Protein AF-C1DTX6-F1 (afdb_monomer)

Mean predicted aligned error: 5.64 Å

Secondary structure (DSSP, 8-state):
---------HHHHHHHHHHHHHTTS-HHHHHHHHHHHHHHHHHHHHHHHHHHHHHTTSS----HHHHHHHHT---

Sequence (75 aa):
MAKKTINIEKKLATELETLSKILEVSQSKIIEKALDFYLDYIDGMIAERVSKGIKEGKIKVKEADEVFKKLGINV

pLDDT: mean 95.15, std 4.98, range [67.38, 98.5]

Nearest PDB structures (foldseek):
  5zkt-assembly1_A  TM=6.484E-01  e=4.435E+00  Oryza sativa Japonica Group
  7vp2-assembly1_B  TM=6.387E-01  e=7.142E+00  Arabidopsis thaliana

Foldseek 3Di:
DDDDDDDDDPVVVVVLVVCCVVVVHDSVVVVVVVVVVVVVVVVVVVVVVVVVCVVVVVDDDDDPVVVCVVVVHDD

Radius of gyration: 20.84 Å; Cα contacts (8 Å, |Δi|>4): 21; chains: 1; bounding box: 37×28×51 Å

Structure (mmCIF, N/CA/C/O backbone):
data_AF-C1DTX6-F1
#
_entry.id   AF-C1DTX6-F1
#
loop_
_atom_site.group_PDB
_atom_site.id
_atom_site.type_symbol
_atom_site.label_atom_id
_atom_site.label_alt_id
_atom_site.label_comp_id
_atom_site.label_asym_id
_atom_site.label_entity_id
_atom_site.label_seq_id
_atom_site.pdbx_PDB_ins_code
_atom_site.Cartn_x
_atom_site.Cartn_y
_atom_site.Cartn_z
_atom_site.occupancy
_atom_site.B_iso_or_equiv
_atom_site.auth_seq_id
_atom_site.auth_comp_id
_atom_site.auth_asym_id
_atom_site.auth_atom_id
_atom_site.pdbx_PDB_model_num
ATOM 1 N N . MET A 1 1 ? -7.981 -15.207 2.372 1.00 67.38 1 MET A N 1
ATOM 2 C CA . MET A 1 1 ? -7.254 -14.075 2.991 1.00 67.38 1 MET A CA 1
ATOM 3 C C . MET A 1 1 ? -5.974 -14.590 3.626 1.00 67.38 1 MET A C 1
ATOM 5 O O . MET A 1 1 ? -6.015 -15.638 4.259 1.00 67.38 1 MET A O 1
ATOM 9 N N . ALA A 1 2 ? -4.853 -13.892 3.441 1.00 88.69 2 ALA A N 1
ATOM 10 C CA . ALA A 1 2 ? -3.582 -14.235 4.079 1.00 88.69 2 ALA A CA 1
ATOM 11 C C . ALA A 1 2 ? -3.429 -13.452 5.391 1.00 88.69 2 ALA A C 1
ATOM 13 O O . ALA A 1 2 ? -3.648 -12.244 5.415 1.00 88.69 2 ALA A O 1
ATOM 14 N N . LYS A 1 3 ? -3.049 -14.126 6.482 1.00 90.81 3 LYS A N 1
ATOM 15 C CA . LYS A 1 3 ? -2.797 -13.476 7.775 1.00 90.81 3 LYS A CA 1
ATOM 16 C C . LYS A 1 3 ? -1.326 -13.082 7.880 1.00 90.81 3 LYS A C 1
ATOM 18 O O . LYS A 1 3 ? -0.445 -13.885 7.572 1.00 90.81 3 LYS A O 1
ATOM 23 N N . LYS A 1 4 ? -1.064 -11.860 8.339 1.00 90.81 4 LYS A N 1
ATOM 24 C CA . LYS A 1 4 ? 0.281 -11.351 8.624 1.00 90.81 4 LYS A CA 1
ATOM 25 C C . LYS A 1 4 ? 0.292 -10.701 10.002 1.00 90.81 4 LYS A C 1
ATOM 27 O O . LYS A 1 4 ? -0.668 -10.034 10.373 1.00 90.81 4 LYS A O 1
ATOM 32 N N . THR A 1 5 ? 1.377 -10.910 10.739 1.00 94.50 5 THR A N 1
ATOM 33 C CA . THR A 1 5 ? 1.662 -10.204 11.991 1.00 94.50 5 THR A CA 1
ATOM 34 C C . THR A 1 5 ? 2.764 -9.201 11.706 1.00 94.50 5 THR A C 1
ATOM 36 O O . THR A 1 5 ? 3.784 -9.569 11.123 1.00 94.50 5 THR A O 1
ATOM 39 N N . ILE A 1 6 ? 2.555 -7.951 12.101 1.00 91.88 6 ILE A N 1
ATOM 40 C CA . ILE A 1 6 ? 3.533 -6.876 11.954 1.00 91.88 6 ILE A CA 1
ATOM 41 C C . ILE A 1 6 ? 3.717 -6.178 13.294 1.00 91.88 6 ILE A C 1
ATOM 43 O O . ILE A 1 6 ? 2.775 -6.065 14.077 1.00 91.88 6 ILE A O 1
ATOM 47 N N . ASN A 1 7 ? 4.930 -5.695 13.532 1.00 95.94 7 ASN A N 1
ATOM 48 C CA . ASN A 1 7 ? 5.218 -4.799 14.640 1.00 95.94 7 ASN A CA 1
ATOM 49 C C . ASN A 1 7 ? 5.229 -3.374 14.093 1.00 95.94 7 ASN A C 1
ATOM 51 O O . ASN A 1 7 ? 5.913 -3.100 13.108 1.00 95.94 7 ASN A O 1
ATOM 55 N N . ILE A 1 8 ? 4.482 -2.481 14.733 1.00 95.38 8 ILE A N 1
ATOM 56 C CA . ILE A 1 8 ? 4.442 -1.056 14.404 1.00 95.38 8 ILE A CA 1
ATOM 57 C C . ILE A 1 8 ? 4.692 -0.237 15.666 1.00 95.38 8 ILE A C 1
ATOM 59 O O . ILE A 1 8 ? 4.528 -0.726 16.786 1.00 95.38 8 ILE A O 1
ATOM 63 N N . GLU A 1 9 ? 5.100 1.015 15.488 1.00 98.19 9 GLU A N 1
ATOM 64 C CA . GLU A 1 9 ? 5.309 1.927 16.606 1.00 98.19 9 GLU A CA 1
ATOM 65 C C . GLU A 1 9 ? 4.004 2.133 17.393 1.00 98.19 9 GLU A C 1
ATOM 67 O O . GLU A 1 9 ? 2.926 2.280 16.812 1.00 98.19 9 GLU A O 1
ATOM 72 N N . LYS A 1 10 ? 4.101 2.196 18.728 1.00 97.81 10 LYS A N 1
ATOM 73 C CA . LYS A 1 10 ? 2.941 2.363 19.617 1.00 97.81 10 LYS A CA 1
ATOM 74 C C . LYS A 1 10 ? 2.085 3.574 19.242 1.00 97.81 10 LYS A C 1
ATOM 76 O O . LYS A 1 10 ? 0.864 3.479 19.269 1.00 97.81 10 LYS A O 1
ATOM 81 N N . LYS A 1 11 ? 2.714 4.699 18.884 1.00 98.25 11 LYS A N 1
ATOM 82 C CA . LYS A 1 11 ? 1.999 5.916 18.480 1.00 98.25 11 LYS A CA 1
ATOM 83 C C . LYS A 1 11 ? 1.122 5.668 17.249 1.00 98.25 11 LYS A C 1
ATOM 85 O O . LYS A 1 11 ? -0.058 6.004 17.275 1.00 98.25 11 LYS A O 1
ATOM 90 N N . LEU A 1 12 ? 1.681 5.020 16.226 1.00 97.31 12 LEU A N 1
ATOM 91 C CA . LEU A 1 12 ? 0.963 4.673 15.001 1.00 97.31 12 LEU A CA 1
ATOM 92 C C . LEU A 1 12 ? -0.170 3.672 15.269 1.00 97.31 12 LEU A C 1
ATOM 94 O O . LEU A 1 12 ? -1.251 3.812 14.709 1.00 97.31 12 LEU A O 1
ATOM 98 N N . ALA A 1 13 ? 0.046 2.695 16.155 1.00 97.44 13 ALA A N 1
ATOM 99 C CA . ALA A 1 13 ? -1.001 1.753 16.553 1.00 97.44 13 ALA A CA 1
ATOM 100 C C . ALA A 1 13 ? -2.203 2.464 17.203 1.00 97.44 13 ALA A C 1
ATOM 102 O O . ALA A 1 13 ? -3.347 2.195 16.841 1.00 97.44 13 ALA A O 1
ATOM 103 N N . THR A 1 14 ? -1.948 3.407 18.116 1.00 98.31 14 THR A N 1
ATOM 104 C CA . THR A 1 14 ? -3.001 4.208 18.762 1.00 98.31 14 THR A CA 1
ATOM 105 C C . THR A 1 14 ? -3.753 5.083 17.759 1.00 98.31 14 THR A C 1
ATOM 107 O O . THR A 1 14 ? -4.977 5.209 17.828 1.00 98.31 14 THR A O 1
ATOM 110 N N . GLU A 1 15 ? -3.035 5.696 16.819 1.00 98.12 15 GLU A N 1
ATOM 111 C CA . GLU A 1 15 ? -3.638 6.511 15.765 1.00 98.12 15 GLU A CA 1
ATOM 112 C C . GLU A 1 15 ? -4.524 5.663 14.845 1.00 98.12 15 GLU A C 1
ATOM 114 O O . GLU A 1 15 ? -5.679 6.014 14.614 1.00 98.12 15 GLU A O 1
ATOM 119 N N . LEU A 1 16 ? -4.039 4.497 14.411 1.00 97.81 16 LEU A N 1
ATOM 120 C CA . LEU A 1 16 ? -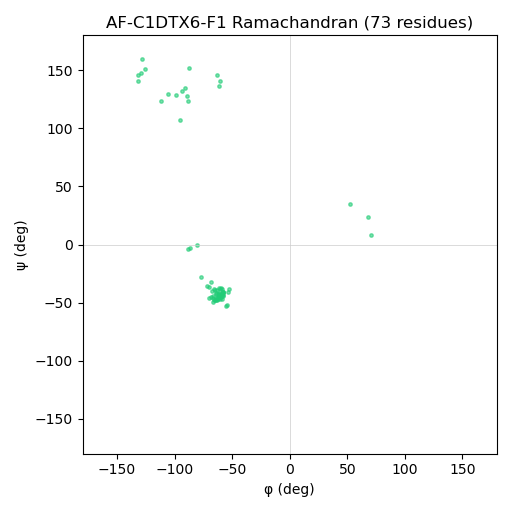4.808 3.548 13.609 1.00 97.81 16 LEU A CA 1
ATOM 121 C C . LEU A 1 16 ? -6.085 3.086 14.324 1.00 97.81 16 LEU A C 1
ATOM 123 O O . LEU A 1 16 ? -7.148 3.015 13.705 1.00 97.81 16 LEU A O 1
ATOM 127 N N . GLU A 1 17 ? -6.005 2.792 15.623 1.00 98.06 17 GLU A N 1
ATOM 128 C CA . GLU A 1 17 ? -7.178 2.446 16.428 1.00 98.06 17 GLU A CA 1
ATOM 129 C C . GLU A 1 17 ? -8.180 3.605 16.495 1.00 98.06 17 GLU A C 1
ATOM 131 O O . GLU A 1 17 ? -9.385 3.395 16.347 1.00 98.06 17 GLU A O 1
ATOM 136 N N . THR A 1 18 ? -7.690 4.831 16.680 1.00 98.50 18 THR A N 1
ATOM 137 C CA . THR A 1 18 ? -8.525 6.037 16.737 1.00 98.50 18 THR A CA 1
ATOM 138 C C . THR A 1 18 ? -9.242 6.274 15.408 1.00 98.50 18 THR A C 1
ATOM 140 O O . THR A 1 18 ? -10.460 6.445 15.387 1.00 98.50 18 THR A O 1
ATOM 143 N N . LEU A 1 19 ? -8.514 6.204 14.292 1.00 98.25 19 LEU A N 1
ATOM 144 C CA . LEU A 1 19 ? -9.067 6.344 12.944 1.00 98.25 19 LEU A CA 1
ATOM 145 C C . LEU A 1 19 ? -10.095 5.255 12.633 1.00 98.25 19 LEU A C 1
ATOM 147 O O . LEU A 1 19 ? -11.153 5.546 12.086 1.00 98.25 19 LEU A O 1
ATOM 151 N N . SER A 1 20 ? -9.813 4.012 13.026 1.00 98.44 20 SER A N 1
ATOM 152 C CA . SER A 1 20 ? -10.735 2.885 12.870 1.00 98.44 20 SER A CA 1
ATOM 153 C C . SER A 1 20 ? -12.066 3.121 13.582 1.00 98.44 20 SER A C 1
ATOM 155 O O . SER A 1 20 ? -13.116 2.844 13.005 1.00 98.44 20 SER A O 1
ATOM 157 N N . LYS A 1 21 ? -12.036 3.686 14.796 1.00 98.50 21 LYS A N 1
ATOM 158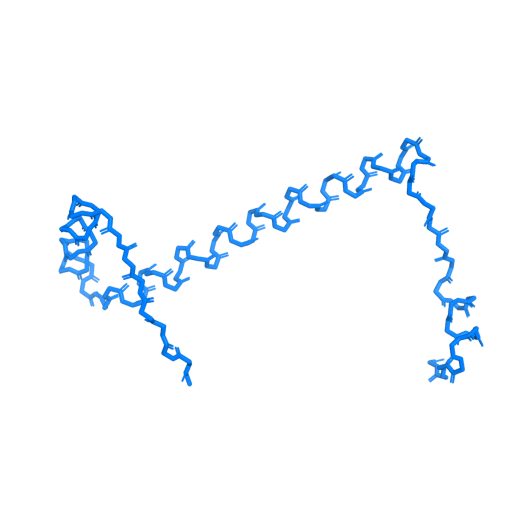 C CA . LYS A 1 21 ? -13.250 4.032 15.548 1.00 98.50 21 LYS A CA 1
ATOM 159 C C . LYS A 1 21 ? -14.027 5.175 14.898 1.00 98.50 21 LYS A C 1
ATOM 161 O O . LYS A 1 21 ? -15.236 5.066 14.769 1.00 98.50 21 LYS A O 1
ATOM 166 N N . ILE A 1 22 ? -13.344 6.241 14.475 1.00 98.31 22 ILE A N 1
ATOM 167 C CA . ILE A 1 22 ? -13.980 7.418 13.854 1.0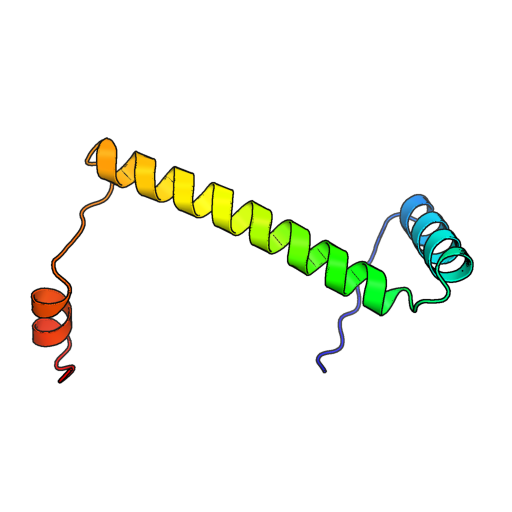0 98.31 22 ILE A CA 1
ATOM 168 C C . ILE A 1 22 ? -14.644 7.059 12.522 1.00 98.31 22 ILE A C 1
ATOM 170 O O . ILE A 1 22 ? -15.736 7.528 12.226 1.00 98.31 22 ILE A O 1
ATOM 174 N N . LEU A 1 23 ? -13.966 6.251 11.709 1.00 97.75 23 LEU A N 1
ATOM 175 C CA . LEU A 1 23 ? -14.421 5.883 10.369 1.00 97.75 23 LEU A CA 1
ATOM 176 C C . LEU A 1 23 ? -15.353 4.665 10.359 1.00 97.75 23 LEU A C 1
ATOM 178 O O . LEU A 1 23 ? -15.794 4.267 9.286 1.00 97.75 23 LEU A O 1
ATOM 182 N N . GLU A 1 24 ? -15.597 4.047 11.519 1.00 98.19 24 GLU A N 1
ATOM 183 C CA . GLU A 1 24 ? -16.410 2.832 11.673 1.00 98.19 24 GLU A CA 1
ATOM 184 C C . GLU A 1 24 ? -15.988 1.681 10.735 1.00 98.19 24 GLU A C 1
ATOM 186 O O . GLU A 1 24 ? -16.797 0.883 10.261 1.00 98.19 24 GLU A O 1
ATOM 191 N N . VAL A 1 25 ? -14.685 1.559 10.471 1.00 98.12 25 VAL A N 1
ATOM 192 C CA . VAL A 1 25 ? -14.099 0.486 9.652 1.00 98.12 25 VAL A CA 1
ATOM 193 C C . VAL A 1 25 ? -13.001 -0.227 10.420 1.00 98.12 25 VAL A C 1
ATOM 195 O O . VAL A 1 25 ? -12.320 0.366 11.252 1.00 98.12 25 VAL A O 1
ATOM 198 N N . SER A 1 26 ? -12.775 -1.509 10.129 1.00 97.94 26 SER A N 1
ATOM 199 C CA . SER A 1 26 ? -11.707 -2.263 10.797 1.00 97.94 26 SER A CA 1
ATOM 200 C C . SER A 1 26 ? -10.315 -1.684 10.501 1.00 97.94 26 SER A C 1
ATOM 202 O O . SER A 1 26 ? -10.031 -1.267 9.376 1.00 97.94 26 SER A O 1
ATOM 204 N N . GLN A 1 27 ? -9.406 -1.751 11.479 1.00 96.62 27 GLN A N 1
ATOM 205 C CA . GLN A 1 27 ? -7.992 -1.396 11.288 1.00 96.62 27 GLN A CA 1
ATOM 206 C C . GLN A 1 27 ? -7.364 -2.143 10.101 1.00 96.62 27 GLN A C 1
ATOM 208 O O . GLN A 1 27 ? -6.611 -1.557 9.327 1.00 96.62 27 GLN A O 1
ATOM 213 N N . SER A 1 28 ? -7.730 -3.417 9.904 1.00 95.69 28 SER A N 1
ATOM 214 C CA . SER A 1 28 ? -7.270 -4.214 8.761 1.00 95.69 28 SER A CA 1
ATOM 215 C C . SER A 1 28 ? -7.673 -3.594 7.425 1.00 95.69 28 SER A C 1
ATOM 217 O O . SER A 1 28 ? -6.886 -3.646 6.487 1.00 95.69 28 SER A O 1
ATOM 219 N N . LYS A 1 29 ? -8.873 -3.004 7.327 1.00 96.44 29 LYS A N 1
ATOM 220 C CA . LYS A 1 29 ? -9.337 -2.370 6.089 1.00 96.44 29 LYS A CA 1
ATOM 221 C C . LYS A 1 29 ? -8.593 -1.071 5.799 1.00 96.44 29 LYS A C 1
ATOM 223 O O . LYS A 1 29 ? -8.322 -0.773 4.640 1.00 96.44 29 LYS A O 1
ATOM 228 N N . ILE A 1 30 ? -8.258 -0.314 6.844 1.00 97.12 30 ILE A N 1
ATOM 229 C CA . ILE A 1 30 ? -7.434 0.893 6.719 1.00 97.12 30 ILE A CA 1
ATOM 230 C C . ILE A 1 30 ? -6.027 0.517 6.248 1.00 97.12 30 ILE A C 1
ATOM 232 O O . ILE A 1 30 ? -5.542 1.103 5.286 1.00 97.12 30 ILE A O 1
ATOM 236 N N . ILE A 1 31 ? -5.403 -0.488 6.877 1.00 96.19 31 ILE A N 1
ATOM 237 C CA . ILE A 1 31 ? -4.072 -0.975 6.486 1.00 96.19 31 ILE A CA 1
ATOM 238 C C . ILE A 1 31 ? -4.075 -1.461 5.036 1.00 96.19 31 ILE A C 1
ATOM 240 O O . ILE A 1 31 ? -3.181 -1.091 4.287 1.00 96.19 31 ILE A O 1
ATOM 244 N N . GLU A 1 32 ? -5.069 -2.258 4.634 1.00 95.50 32 GLU A N 1
ATOM 245 C CA . GLU A 1 32 ? -5.190 -2.753 3.257 1.00 95.50 32 GLU A CA 1
ATOM 246 C C . GLU A 1 32 ? -5.204 -1.589 2.257 1.00 95.50 32 GLU A C 1
ATOM 248 O O . GLU A 1 32 ? -4.333 -1.515 1.400 1.00 95.50 32 GLU A O 1
ATOM 253 N N . LYS A 1 33 ? -6.094 -0.606 2.448 1.00 97.12 33 LYS A N 1
ATOM 254 C CA . LYS A 1 33 ? -6.171 0.567 1.563 1.00 97.12 33 LYS A CA 1
ATOM 255 C C . LYS A 1 33 ? -4.890 1.403 1.547 1.00 97.12 33 LYS A C 1
ATOM 257 O O . LYS A 1 33 ? -4.528 1.945 0.507 1.00 97.12 33 LYS A O 1
ATOM 262 N N . ALA A 1 34 ? -4.230 1.552 2.694 1.00 96.38 34 ALA A N 1
ATOM 263 C CA . ALA A 1 34 ? -2.980 2.299 2.78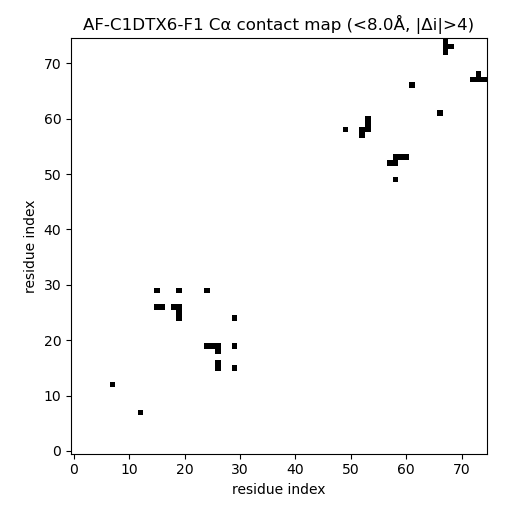7 1.00 96.38 34 ALA A CA 1
ATOM 264 C C . ALA A 1 34 ? -1.839 1.586 2.048 1.00 96.38 34 ALA A C 1
ATOM 266 O O . ALA A 1 34 ? -1.045 2.241 1.375 1.00 96.38 34 ALA A O 1
ATOM 267 N N . LEU A 1 35 ? -1.769 0.256 2.160 1.00 96.31 35 LEU A N 1
ATOM 268 C CA . LEU A 1 35 ? -0.801 -0.556 1.431 1.00 96.31 35 LEU A CA 1
ATOM 269 C C . LEU A 1 35 ? -1.069 -0.518 -0.072 1.00 96.31 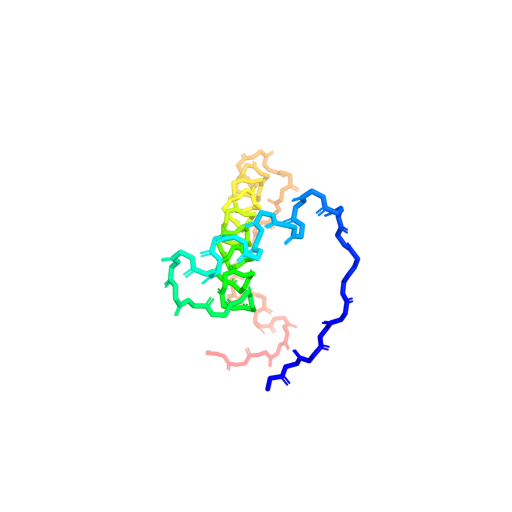35 LEU A C 1
ATOM 271 O O . LEU A 1 35 ? -0.123 -0.272 -0.809 1.00 96.31 35 LEU A O 1
ATOM 275 N N . ASP A 1 36 ? -2.321 -0.678 -0.510 1.00 97.69 36 ASP A N 1
ATOM 276 C CA . ASP A 1 36 ? -2.696 -0.580 -1.928 1.00 97.69 36 ASP A CA 1
ATOM 277 C C . ASP A 1 36 ? -2.231 0.759 -2.516 1.00 97.69 36 ASP A C 1
ATOM 279 O O . ASP A 1 36 ? -1.472 0.795 -3.480 1.00 97.69 36 ASP A O 1
ATOM 283 N N . PHE A 1 37 ? -2.578 1.868 -1.854 1.00 98.06 37 PHE A N 1
ATOM 284 C CA . PHE A 1 37 ? -2.175 3.204 -2.290 1.00 98.06 37 PHE A CA 1
ATOM 285 C C . PHE A 1 37 ? -0.651 3.377 -2.361 1.00 98.06 37 PHE A C 1
ATOM 287 O O . PHE A 1 37 ? -0.124 3.975 -3.301 1.00 98.06 37 PHE A O 1
ATOM 294 N N . TYR A 1 38 ? 0.077 2.881 -1.357 1.00 97.94 38 TYR A N 1
ATOM 295 C CA . TYR A 1 38 ? 1.531 3.012 -1.332 1.00 97.94 38 TYR A CA 1
ATOM 296 C C . TYR A 1 38 ? 2.209 2.148 -2.401 1.00 97.94 38 TYR A C 1
ATOM 298 O O . TYR A 1 38 ? 3.198 2.582 -2.993 1.00 97.94 38 TYR A O 1
ATOM 306 N N . LEU A 1 39 ? 1.676 0.954 -2.672 1.00 97.75 39 LEU A N 1
ATOM 307 C CA . LEU A 1 39 ? 2.168 0.079 -3.733 1.00 97.75 39 LEU A CA 1
ATOM 308 C C . LEU A 1 39 ? 1.915 0.687 -5.117 1.00 97.75 39 LEU A C 1
ATOM 310 O O . LEU A 1 39 ? 2.857 0.753 -5.898 1.00 97.75 39 LEU A O 1
ATOM 314 N N . ASP A 1 40 ? 0.729 1.246 -5.374 1.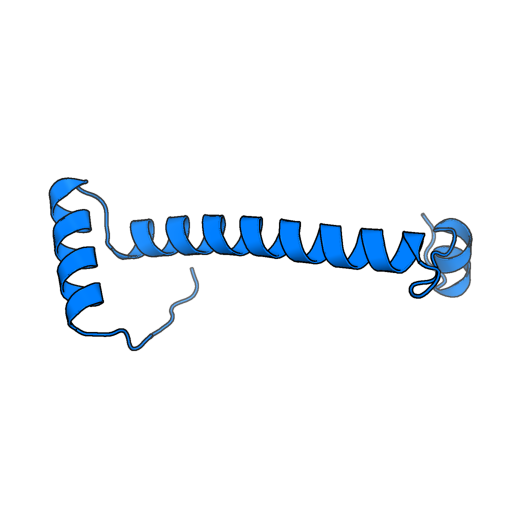00 98.12 40 ASP A N 1
ATOM 315 C CA . ASP A 1 40 ? 0.434 1.957 -6.629 1.00 98.12 40 ASP A CA 1
ATOM 316 C C . ASP A 1 40 ? 1.400 3.133 -6.859 1.00 98.12 40 ASP A C 1
ATOM 318 O O . ASP A 1 40 ? 1.909 3.359 -7.961 1.00 98.12 40 ASP A O 1
ATOM 322 N N . TYR A 1 41 ? 1.698 3.887 -5.796 1.00 98.06 41 TYR A N 1
ATOM 323 C CA . TYR A 1 41 ? 2.681 4.965 -5.851 1.00 98.06 41 TYR A CA 1
ATOM 324 C C . TYR A 1 41 ? 4.090 4.447 -6.184 1.00 98.06 41 TYR A C 1
ATOM 326 O O . TYR A 1 41 ? 4.777 5.020 -7.036 1.00 98.06 41 TYR A O 1
ATOM 334 N N . ILE A 1 42 ? 4.520 3.356 -5.539 1.00 98.31 42 ILE A N 1
ATOM 335 C CA . ILE A 1 42 ? 5.807 2.708 -5.823 1.00 98.31 42 ILE A CA 1
ATOM 336 C C . ILE A 1 42 ? 5.863 2.222 -7.274 1.00 98.31 42 ILE A C 1
ATOM 338 O O . ILE A 1 42 ? 6.879 2.444 -7.936 1.00 98.31 42 ILE A O 1
ATOM 342 N N . ASP A 1 43 ? 4.796 1.612 -7.786 1.00 98.00 43 ASP A N 1
ATOM 343 C CA . ASP A 1 43 ? 4.718 1.152 -9.173 1.00 98.00 43 ASP A CA 1
ATOM 344 C C . ASP A 1 43 ? 4.926 2.314 -10.150 1.00 98.00 43 ASP A C 1
ATOM 346 O O . ASP A 1 43 ? 5.710 2.198 -11.096 1.00 98.00 43 ASP A O 1
ATOM 350 N N . GLY A 1 44 ? 4.340 3.482 -9.866 1.00 98.12 44 GLY A N 1
ATOM 351 C CA . GLY A 1 44 ? 4.601 4.712 -10.616 1.00 98.12 44 GLY A CA 1
ATOM 352 C C . GLY A 1 44 ? 6.076 5.136 -10.591 1.00 98.12 44 GLY A C 1
ATOM 353 O O . GLY A 1 44 ? 6.659 5.442 -11.634 1.00 98.12 44 GLY A O 1
ATOM 354 N N . MET A 1 45 ? 6.724 5.102 -9.422 1.00 98.25 45 MET A N 1
ATOM 355 C CA . MET A 1 45 ? 8.158 5.412 -9.303 1.00 98.25 4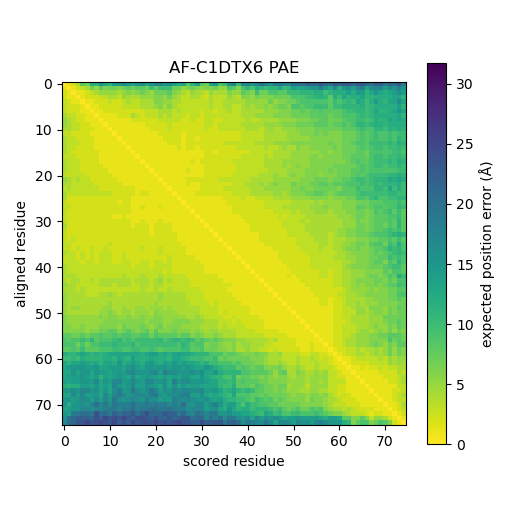5 MET A CA 1
ATOM 356 C C . MET A 1 45 ? 9.038 4.426 -10.082 1.00 98.25 45 MET A C 1
ATOM 358 O O . MET A 1 45 ? 10.041 4.820 -10.688 1.00 98.25 45 MET A O 1
ATOM 362 N N . ILE A 1 46 ? 8.686 3.139 -10.061 1.00 98.06 46 ILE A N 1
ATOM 363 C CA . ILE A 1 46 ? 9.387 2.096 -10.812 1.00 98.06 46 ILE A CA 1
ATOM 364 C C . ILE A 1 46 ? 9.212 2.336 -12.311 1.00 98.06 46 ILE A C 1
ATOM 366 O O . ILE A 1 46 ? 10.208 2.332 -13.038 1.00 98.06 46 ILE A O 1
ATOM 370 N N . ALA A 1 47 ? 7.987 2.598 -12.770 1.00 97.75 47 ALA A N 1
ATOM 371 C CA . ALA A 1 47 ? 7.687 2.875 -14.170 1.00 97.75 47 ALA A CA 1
ATOM 372 C C . ALA A 1 47 ? 8.478 4.082 -14.698 1.00 97.75 47 ALA A C 1
ATOM 374 O O . ALA A 1 47 ? 9.075 4.002 -15.775 1.00 97.75 47 ALA A O 1
ATOM 375 N N . GLU A 1 48 ? 8.570 5.163 -13.921 1.00 98.06 48 GLU A N 1
ATOM 376 C CA . GLU A 1 48 ? 9.379 6.337 -14.267 1.00 98.06 48 GLU A CA 1
ATOM 377 C C . GLU A 1 48 ? 10.868 5.978 -14.377 1.00 98.06 48 GLU A C 1
ATOM 379 O O . GLU A 1 48 ? 11.538 6.304 -15.361 1.00 98.06 48 GLU A O 1
ATOM 384 N N . ARG A 1 49 ? 11.402 5.235 -13.398 1.00 97.81 49 ARG A N 1
ATOM 385 C CA . ARG A 1 49 ? 12.806 4.799 -13.410 1.00 97.81 49 ARG A CA 1
ATOM 386 C C . ARG A 1 49 ? 13.122 3.918 -14.619 1.00 97.81 49 ARG A C 1
ATOM 388 O O . ARG A 1 49 ? 14.179 4.088 -15.232 1.00 97.81 49 ARG A O 1
ATOM 395 N N . VAL A 1 50 ? 12.233 2.985 -14.956 1.00 97.44 50 VAL A N 1
ATOM 396 C CA . VAL A 1 50 ? 12.369 2.116 -16.133 1.00 97.44 50 VAL A CA 1
ATOM 397 C C . VAL A 1 50 ? 12.319 2.951 -17.411 1.00 97.44 50 VAL A C 1
ATOM 399 O O . VAL A 1 50 ? 13.217 2.836 -18.244 1.00 97.44 50 VAL A O 1
ATOM 402 N N . SER A 1 51 ? 11.342 3.851 -17.532 1.00 97.12 51 SER A N 1
ATOM 403 C CA . SER A 1 51 ? 11.179 4.735 -18.694 1.00 97.12 51 SER A CA 1
ATOM 404 C C . SER A 1 51 ? 12.418 5.598 -18.929 1.00 97.12 51 SER A C 1
ATOM 406 O O . SER A 1 51 ? 12.936 5.669 -20.046 1.00 97.12 51 SER A O 1
ATOM 408 N N . LYS A 1 52 ? 12.975 6.181 -17.861 1.00 97.81 52 LYS A N 1
ATOM 409 C CA . LYS A 1 52 ? 14.237 6.925 -17.916 1.00 97.81 52 LYS A CA 1
ATOM 410 C C . LYS A 1 52 ? 15.406 6.047 -18.358 1.00 97.81 52 LYS A C 1
ATOM 412 O O . LYS A 1 52 ? 16.195 6.463 -19.202 1.00 97.81 52 LYS A O 1
ATOM 417 N N . GLY A 1 53 ? 15.508 4.828 -17.829 1.00 97.94 53 GLY A N 1
ATOM 418 C CA . GLY A 1 53 ? 16.550 3.879 -18.220 1.00 97.94 53 GLY A CA 1
ATOM 419 C C . GLY A 1 53 ? 16.497 3.506 -19.704 1.00 97.94 53 GLY A C 1
ATOM 420 O O . GLY A 1 53 ? 17.548 3.401 -20.334 1.00 97.94 53 GLY A O 1
ATOM 421 N N . ILE A 1 54 ? 15.296 3.359 -20.271 1.00 96.88 54 ILE A N 1
ATOM 422 C CA . ILE A 1 54 ? 15.097 3.124 -21.710 1.00 96.88 54 ILE A CA 1
A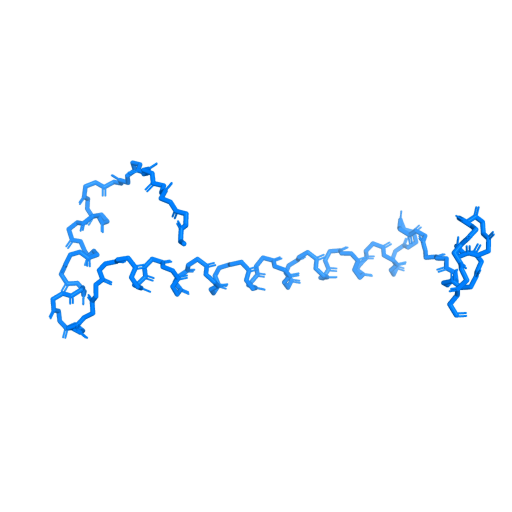TOM 423 C C . ILE A 1 54 ? 15.533 4.358 -22.507 1.00 96.88 54 ILE A C 1
ATOM 425 O O . ILE A 1 54 ? 16.340 4.241 -23.427 1.00 96.88 54 ILE A O 1
ATOM 429 N N . LYS A 1 55 ? 15.066 5.551 -22.114 1.00 95.38 55 LYS A N 1
ATOM 430 C CA . LYS A 1 55 ? 15.403 6.822 -22.778 1.00 95.38 55 LYS A CA 1
ATOM 431 C C . LYS A 1 55 ? 16.909 7.103 -22.793 1.00 95.38 55 LYS A C 1
ATOM 433 O O . LYS A 1 55 ? 17.430 7.605 -23.781 1.00 95.38 55 LYS A O 1
ATOM 438 N N . GLU A 1 56 ? 17.609 6.776 -21.710 1.00 97.44 56 GLU A N 1
ATOM 439 C CA . GLU A 1 56 ? 19.064 6.936 -21.588 1.00 97.44 56 GLU A CA 1
ATOM 440 C C . GLU A 1 56 ? 19.862 5.801 -22.260 1.00 97.44 56 GLU A C 1
ATOM 442 O O . GLU A 1 56 ? 21.090 5.797 -22.193 1.00 97.44 56 GLU A O 1
ATOM 447 N N . GLY A 1 57 ? 19.197 4.810 -22.866 1.00 95.31 57 GLY A N 1
ATOM 448 C CA . GLY A 1 57 ? 19.841 3.655 -23.500 1.00 95.31 57 GLY A CA 1
ATOM 449 C C . GLY A 1 57 ? 20.475 2.655 -22.523 1.00 95.31 57 GLY A C 1
ATOM 450 O O . GLY A 1 57 ? 21.163 1.726 -22.948 1.00 95.31 57 GLY A O 1
ATOM 451 N N . LYS A 1 58 ? 20.245 2.814 -21.212 1.00 96.12 58 LYS A N 1
ATOM 452 C CA . LYS A 1 58 ? 20.736 1.913 -20.153 1.00 96.12 58 LYS A CA 1
ATOM 453 C C . LYS A 1 58 ? 19.925 0.620 -20.072 1.00 96.12 58 LYS A C 1
ATOM 455 O O . LYS A 1 58 ? 20.452 -0.409 -19.659 1.00 96.12 58 LYS A O 1
ATOM 460 N N . ILE A 1 59 ? 18.653 0.674 -20.462 1.00 95.12 59 ILE A N 1
ATOM 461 C CA . ILE A 1 59 ? 17.754 -0.476 -20.558 1.00 95.12 59 ILE A CA 1
ATOM 462 C C . ILE A 1 59 ? 17.450 -0.709 -22.035 1.00 95.12 59 ILE A C 1
ATOM 464 O O . ILE A 1 59 ? 16.968 0.186 -22.725 1.00 95.12 59 ILE A O 1
ATOM 468 N N . LYS A 1 60 ? 17.731 -1.920 -22.521 1.00 91.19 60 LYS A N 1
ATOM 469 C CA . LYS A 1 60 ? 17.399 -2.319 -23.892 1.00 91.19 60 LYS A CA 1
ATOM 470 C C . LYS A 1 60 ? 16.000 -2.916 -23.927 1.00 91.19 60 LYS A C 1
ATOM 472 O O . LYS A 1 60 ? 15.724 -3.863 -23.193 1.00 91.19 60 LYS A O 1
ATOM 477 N N . VAL A 1 61 ? 15.160 -2.399 -24.812 1.00 90.81 61 VAL A N 1
ATOM 478 C CA . VAL A 1 61 ? 13.879 -3.016 -25.169 1.00 90.81 61 VAL A CA 1
ATOM 479 C C . VAL A 1 61 ? 14.089 -4.015 -26.307 1.00 90.81 61 VAL A C 1
ATOM 481 O O . VAL A 1 61 ? 15.046 -3.898 -27.075 1.00 90.81 61 VAL A O 1
ATOM 484 N N . LYS A 1 62 ? 13.236 -5.035 -26.377 1.00 91.12 62 LYS A N 1
ATOM 485 C CA . LYS A 1 62 ? 13.210 -6.028 -27.455 1.00 91.12 62 LYS A CA 1
ATOM 486 C C . LYS A 1 62 ? 11.775 -6.175 -27.928 1.00 91.12 62 LYS A C 1
ATOM 488 O O . LYS A 1 62 ? 10.868 -6.110 -27.100 1.00 91.12 62 LYS A O 1
ATOM 493 N N . GLU A 1 63 ? 11.600 -6.414 -29.219 1.00 92.44 63 GLU A N 1
ATOM 494 C CA . GLU A 1 63 ? 10.286 -6.696 -29.787 1.00 92.44 63 GLU A CA 1
ATOM 495 C C . GLU A 1 63 ? 9.694 -7.961 -29.166 1.00 92.44 63 GLU A C 1
ATOM 497 O O . GLU A 1 63 ? 10.389 -8.967 -28.982 1.00 92.44 63 GLU A O 1
ATOM 502 N N . ALA A 1 64 ? 8.406 -7.903 -28.831 1.00 91.50 64 ALA A N 1
ATOM 503 C CA . ALA A 1 64 ? 7.722 -8.994 -28.148 1.00 91.50 64 ALA A CA 1
ATOM 504 C C . ALA A 1 64 ? 7.754 -10.281 -28.989 1.00 91.50 64 ALA A C 1
ATOM 506 O O . ALA A 1 64 ? 8.125 -11.335 -28.474 1.00 91.50 64 ALA A O 1
ATOM 507 N N . ASP A 1 65 ? 7.504 -10.175 -30.297 1.00 91.44 65 ASP A N 1
ATOM 508 C CA . ASP A 1 65 ? 7.529 -11.297 -31.245 1.00 91.44 65 ASP A CA 1
ATOM 509 C C . ASP A 1 65 ? 8.881 -12.020 -31.265 1.00 91.44 65 ASP A C 1
ATOM 511 O O . ASP A 1 65 ? 8.949 -13.252 -31.281 1.00 91.44 65 ASP A O 1
ATOM 515 N N . GLU A 1 66 ? 9.987 -11.269 -31.204 1.00 92.19 66 GLU A N 1
ATOM 516 C CA . GLU A 1 66 ? 11.323 -11.862 -31.129 1.00 92.19 66 GLU A CA 1
ATOM 517 C C . GLU A 1 66 ? 11.536 -12.631 -29.823 1.00 92.19 66 GLU A C 1
ATOM 519 O O . GLU A 1 66 ? 12.209 -13.667 -29.812 1.00 92.19 66 GLU A O 1
ATOM 524 N N . VAL A 1 67 ? 11.006 -12.114 -28.713 1.00 92.69 67 VAL A N 1
ATOM 525 C CA . VAL A 1 67 ? 11.106 -12.749 -27.396 1.00 92.69 67 VAL A CA 1
ATOM 526 C C . VAL A 1 67 ? 10.246 -14.010 -27.353 1.00 92.69 67 VAL A C 1
ATOM 528 O O . VAL A 1 67 ? 10.748 -15.059 -26.951 1.00 92.69 67 VAL A O 1
ATOM 531 N N . PHE A 1 68 ? 9.002 -13.954 -27.828 1.00 93.25 68 PHE A N 1
ATOM 532 C CA . PHE A 1 68 ? 8.095 -15.101 -27.862 1.00 93.25 68 PHE A CA 1
ATOM 533 C C . PHE A 1 68 ? 8.628 -16.228 -28.742 1.00 93.25 68 PHE A C 1
ATOM 535 O O . PHE A 1 68 ? 8.718 -17.368 -28.281 1.00 93.25 68 PHE A O 1
ATOM 542 N N . LYS A 1 69 ? 9.124 -15.903 -29.945 1.00 93.31 69 LYS A N 1
ATOM 543 C CA . LYS A 1 69 ? 9.778 -16.877 -30.829 1.00 93.31 69 LYS A CA 1
ATOM 544 C C . LYS A 1 69 ? 10.986 -17.541 -30.164 1.00 93.31 69 LYS A C 1
ATOM 546 O O . LYS A 1 69 ? 11.172 -18.746 -30.305 1.00 93.31 69 LYS A O 1
ATOM 551 N N . LYS A 1 70 ? 11.803 -16.782 -29.421 1.00 93.00 70 LYS A N 1
ATOM 552 C CA . LYS A 1 70 ? 12.960 -17.323 -28.677 1.00 93.00 70 LYS A CA 1
ATOM 553 C C . LYS A 1 70 ? 12.559 -18.217 -27.506 1.00 93.00 70 LYS A C 1
ATOM 555 O O . LYS A 1 70 ? 13.300 -19.140 -27.188 1.00 93.00 70 LYS A O 1
ATOM 560 N N . LEU A 1 71 ? 11.427 -17.938 -26.867 1.00 94.00 71 LEU A N 1
ATOM 561 C CA . LEU A 1 71 ? 10.916 -18.712 -25.733 1.00 94.00 71 LEU A CA 1
ATOM 562 C C . LEU A 1 71 ? 10.024 -19.891 -26.155 1.00 94.00 71 LEU A C 1
ATOM 564 O O . LEU A 1 71 ? 9.608 -20.661 -25.296 1.00 94.00 71 LEU A O 1
ATOM 568 N N . GLY A 1 72 ? 9.733 -20.045 -27.452 1.00 92.69 72 GLY A N 1
ATOM 569 C CA . GLY A 1 72 ? 8.828 -21.084 -27.951 1.00 92.69 72 GLY A CA 1
ATOM 570 C C . GLY A 1 72 ? 7.369 -20.863 -27.541 1.00 92.69 72 GLY A C 1
ATOM 571 O O . GLY A 1 72 ? 6.601 -21.819 -27.472 1.00 92.69 72 GLY A O 1
ATOM 572 N N . ILE A 1 73 ? 6.993 -19.618 -27.240 1.00 92.81 73 ILE A N 1
ATOM 573 C CA . ILE A 1 73 ? 5.622 -19.240 -26.894 1.00 92.81 73 ILE A CA 1
ATOM 574 C C . ILE A 1 73 ? 4.897 -18.897 -28.197 1.00 92.81 73 ILE A C 1
ATOM 576 O O . ILE A 1 73 ? 5.353 -18.032 -28.942 1.00 92.81 73 ILE A O 1
ATOM 580 N N . ASN A 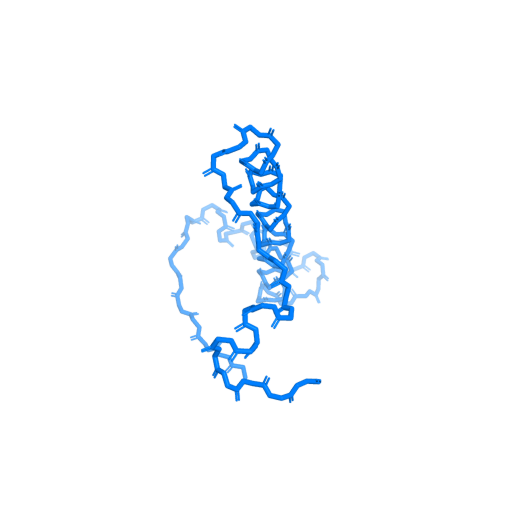1 74 ? 3.782 -19.579 -28.467 1.00 81.69 74 ASN A N 1
ATOM 581 C CA . ASN A 1 74 ? 2.915 -19.296 -29.610 1.00 81.69 74 ASN A CA 1
ATOM 582 C C . ASN A 1 74 ? 1.786 -18.368 -29.131 1.00 81.69 74 ASN A C 1
ATOM 584 O O . ASN A 1 74 ? 0.927 -18.808 -28.363 1.00 81.69 74 ASN A O 1
ATOM 588 N N . VAL A 1 75 ? 1.840 -17.098 -29.530 1.00 75.81 75 VAL A N 1
ATOM 589 C CA . VAL A 1 75 ? 0.838 -16.050 -29.255 1.00 75.81 75 VAL A CA 1
ATOM 590 C C . VAL A 1 75 ? 0.189 -15.578 -30.542 1.00 75.81 75 VAL A C 1
ATOM 592 O O . VAL A 1 75 ? 0.887 -15.588 -31.581 1.00 75.81 75 VAL A O 1
#

InterPro domains:
  IPR038733 Predicted DNA-binding protein, ribbon-helix-helix domain [PF12651] (5-39)

Solvent-accessible surface area (backbone atoms only — not comparable to full-atom values): 4632 Å² total; per-residue (Å²): 139,87,89,81,87,81,88,72,58,69,69,59,53,55,48,44,53,51,51,21,62,76,67,74,43,58,54,69,58,53,51,50,56,52,49,52,54,51,49,55,51,48,51,51,55,49,52,52,53,52,51,51,30,40,74,72,65,78,39,84,85,77,61,65,68,63,52,31,61,73,68,72,51,89,129

Organism: Sulfurihydrogenibium azorense (strain DSM 15241 / OCM 825 / Az-Fu1) (NCBI:txid204536)